Protein AF-A0AAJ1UBQ7-F1 (afdb_monomer_lite)

Structure (mmCIF, N/CA/C/O backbone):
data_AF-A0AAJ1UBQ7-F1
#
_entry.id   AF-A0AAJ1UBQ7-F1
#
loop_
_atom_site.group_PDB
_atom_site.id
_atom_site.type_symbol
_atom_site.label_atom_id
_atom_site.label_alt_id
_atom_site.label_comp_id
_atom_site.label_asym_id
_atom_site.label_entity_id
_atom_site.label_seq_id
_atom_site.pdbx_PDB_ins_code
_atom_site.Cartn_x
_atom_site.Cartn_y
_atom_site.Cartn_z
_atom_site.occupancy
_atom_site.B_iso_or_equiv
_atom_site.auth_seq_id
_atom_site.auth_comp_id
_atom_site.auth_asym_id
_atom_site.auth_atom_id
_atom_site.pdbx_PDB_model_num
ATOM 1 N N . MET A 1 1 ? 0.469 -29.799 -8.362 1.00 60.69 1 MET A N 1
ATOM 2 C CA . MET A 1 1 ? 0.458 -28.709 -7.356 1.00 60.69 1 MET A CA 1
ATOM 3 C C . MET A 1 1 ? -0.965 -28.140 -7.216 1.00 60.69 1 MET A C 1
ATOM 5 O O . MET A 1 1 ? -1.216 -26.995 -7.556 1.00 60.69 1 MET A O 1
ATOM 9 N N . SER A 1 2 ? -1.941 -28.957 -6.795 1.00 77.62 2 SER A N 1
ATOM 10 C CA . SER A 1 2 ? -3.368 -28.568 -6.721 1.00 77.62 2 SER A CA 1
ATOM 11 C C . SER A 1 2 ? -3.777 -28.017 -5.350 1.00 77.62 2 SER A C 1
ATOM 13 O O . SER A 1 2 ? -4.663 -27.173 -5.267 1.00 77.62 2 SER A O 1
ATOM 15 N N . TRP A 1 3 ? -3.102 -28.452 -4.284 1.00 88.81 3 TRP A N 1
ATOM 16 C CA . TRP A 1 3 ? -3.410 -28.074 -2.904 1.00 88.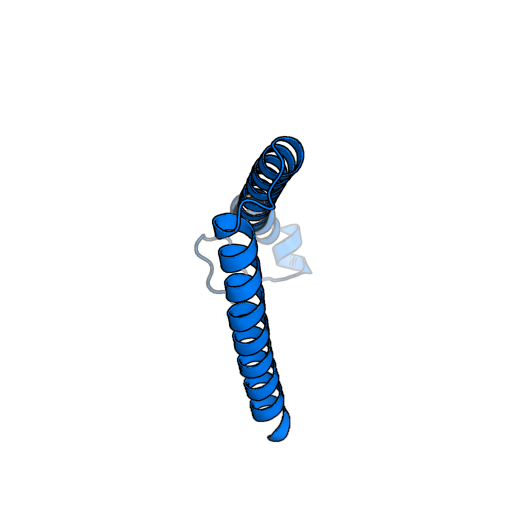81 3 TRP A CA 1
ATOM 17 C C . TRP A 1 3 ? -3.071 -26.608 -2.580 1.00 88.81 3 TRP A C 1
ATOM 19 O O . TRP A 1 3 ? -3.762 -25.990 -1.780 1.00 88.81 3 TRP A O 1
ATOM 29 N N . ALA A 1 4 ? -2.084 -26.019 -3.266 1.00 89.88 4 ALA A N 1
ATOM 30 C CA . ALA A 1 4 ? -1.638 -24.644 -3.029 1.00 89.88 4 ALA A CA 1
ATOM 31 C C . ALA A 1 4 ? -2.766 -23.606 -3.188 1.00 89.88 4 ALA A C 1
ATOM 33 O O . ALA A 1 4 ? -2.880 -22.688 -2.381 1.00 89.88 4 ALA A O 1
ATOM 34 N N . LYS A 1 5 ? -3.641 -23.781 -4.189 1.00 92.06 5 LYS A N 1
ATOM 35 C CA . LYS A 1 5 ? -4.782 -22.880 -4.423 1.00 92.06 5 LYS A CA 1
ATOM 36 C C . LYS A 1 5 ? -5.762 -22.897 -3.247 1.00 92.06 5 LYS A C 1
ATOM 38 O O . LYS A 1 5 ? -6.232 -21.849 -2.818 1.00 92.06 5 LYS A O 1
ATOM 43 N N . TRP A 1 6 ? -6.021 -24.085 -2.705 1.00 93.06 6 TRP A N 1
ATOM 44 C CA . TRP A 1 6 ? -6.906 -24.269 -1.559 1.00 93.06 6 TRP A CA 1
ATOM 45 C C . TRP A 1 6 ? -6.294 -23.723 -0.269 1.00 93.06 6 TRP A C 1
ATOM 47 O O . TRP A 1 6 ? -6.995 -23.078 0.501 1.00 93.06 6 TRP A O 1
ATOM 57 N N . SER A 1 7 ? -4.988 -23.894 -0.059 1.00 93.56 7 SER A N 1
ATOM 58 C CA . SER A 1 7 ? -4.296 -23.316 1.100 1.00 93.56 7 SER A CA 1
ATOM 59 C C . SER A 1 7 ? -4.308 -21.789 1.094 1.00 93.56 7 SER A C 1
ATOM 61 O O . SER A 1 7 ? -4.567 -21.189 2.133 1.00 93.56 7 SER A O 1
ATOM 63 N N . VAL A 1 8 ? -4.090 -21.155 -0.064 1.00 94.62 8 VAL A N 1
ATOM 64 C CA . VAL A 1 8 ? -4.199 -19.691 -0.195 1.00 94.62 8 VAL A CA 1
ATOM 65 C C . VAL A 1 8 ? -5.628 -19.229 0.089 1.00 94.62 8 VAL A C 1
ATOM 67 O O . VAL A 1 8 ? -5.817 -18.273 0.836 1.00 94.62 8 VAL A O 1
ATOM 70 N N . LEU A 1 9 ? -6.633 -19.932 -0.444 1.00 95.69 9 LEU A N 1
ATOM 71 C CA . LEU A 1 9 ? -8.039 -19.602 -0.205 1.00 95.69 9 LEU A CA 1
ATOM 72 C C . LEU A 1 9 ? -8.401 -19.686 1.285 1.00 95.69 9 LEU A C 1
ATOM 74 O O . LEU A 1 9 ? -9.005 -18.761 1.821 1.00 95.69 9 LEU A O 1
ATOM 78 N N . VAL A 1 10 ? -7.998 -20.763 1.964 1.00 96.50 10 VAL A N 1
ATOM 79 C CA . VAL A 1 10 ? -8.225 -20.934 3.408 1.00 96.50 10 VAL A CA 1
ATOM 80 C C . VAL A 1 10 ? -7.512 -19.846 4.207 1.00 96.50 10 VAL A C 1
ATOM 82 O O . VAL A 1 10 ? -8.116 -19.273 5.110 1.00 96.50 10 VAL A O 1
ATOM 85 N N . GLY A 1 11 ? -6.267 -19.511 3.854 1.00 95.50 11 GLY A N 1
ATOM 86 C CA . GLY A 1 11 ? -5.530 -18.419 4.492 1.00 95.50 11 GLY A CA 1
ATOM 87 C C . GLY A 1 11 ? -6.235 -17.069 4.345 1.00 95.50 11 GLY A C 1
ATOM 88 O O . GLY A 1 11 ? -6.336 -16.320 5.312 1.00 95.50 11 GLY A O 1
ATOM 89 N N . PHE A 1 12 ? -6.790 -16.784 3.165 1.00 96.88 12 PHE A N 1
ATOM 90 C CA . PHE A 1 12 ? -7.524 -15.544 2.912 1.00 96.88 12 PHE A CA 1
ATOM 91 C C . PHE A 1 12 ? -8.841 -15.479 3.696 1.00 96.88 12 PHE A C 1
ATOM 93 O O . PHE A 1 12 ? -9.149 -14.455 4.301 1.00 96.88 12 PHE A O 1
ATOM 100 N N . ILE A 1 13 ? -9.594 -16.585 3.749 1.00 97.19 13 ILE A N 1
ATOM 101 C CA . ILE A 1 13 ? -10.820 -16.682 4.556 1.00 97.19 13 ILE A CA 1
ATOM 102 C C . ILE A 1 13 ? -10.495 -16.486 6.039 1.00 97.19 13 ILE A C 1
ATOM 104 O O . ILE A 1 13 ? -11.162 -15.704 6.710 1.00 97.19 13 ILE A O 1
ATOM 108 N N . ALA A 1 14 ? -9.452 -17.147 6.546 1.00 97.06 14 ALA A N 1
ATOM 109 C CA . ALA A 1 14 ? -9.024 -17.000 7.933 1.00 97.06 14 ALA A CA 1
ATOM 110 C C . ALA A 1 14 ? -8.640 -15.549 8.262 1.00 97.06 14 ALA A C 1
ATOM 112 O O . ALA A 1 14 ? -9.064 -15.027 9.290 1.00 97.06 14 ALA A O 1
ATOM 113 N N . LEU A 1 15 ? -7.904 -14.877 7.370 1.00 96.94 15 LEU A N 1
ATOM 114 C CA . LEU A 1 15 ? -7.541 -13.467 7.526 1.00 96.94 15 LEU A CA 1
ATOM 115 C C . LEU A 1 15 ? -8.785 -12.576 7.623 1.00 96.94 15 LEU A C 1
ATOM 117 O O . LEU A 1 15 ? -8.871 -11.758 8.536 1.00 96.94 15 LEU A O 1
ATOM 121 N N . ILE A 1 16 ? -9.766 -12.757 6.733 1.00 97.12 16 ILE A N 1
ATOM 122 C CA . ILE A 1 16 ? -11.017 -11.982 6.758 1.00 97.12 16 ILE A CA 1
ATOM 123 C C . ILE A 1 16 ? -11.777 -12.211 8.067 1.00 97.12 16 ILE A C 1
ATOM 125 O O . ILE A 1 16 ? -12.251 -11.252 8.672 1.00 97.12 16 ILE A O 1
ATOM 129 N N . VAL A 1 17 ? -11.877 -13.463 8.520 1.00 97.06 17 VAL A N 1
ATOM 130 C CA . VAL A 1 17 ? -12.576 -13.812 9.765 1.00 97.06 17 VAL A CA 1
ATOM 131 C C . VAL A 1 17 ? -11.916 -13.145 10.972 1.00 97.06 17 VAL A C 1
ATOM 133 O O . VAL A 1 17 ? -12.611 -12.544 11.788 1.00 97.06 17 VAL A O 1
ATOM 136 N N . VAL A 1 18 ? -10.585 -13.197 11.070 1.00 97.19 18 VAL A N 1
ATOM 137 C CA . VAL A 1 18 ? -9.844 -12.547 12.162 1.00 97.19 18 VAL A CA 1
ATOM 138 C C . VAL A 1 18 ? -10.046 -11.035 12.139 1.00 97.19 18 VAL A C 1
ATOM 140 O O . VAL A 1 18 ? -10.340 -10.456 13.182 1.00 97.19 18 VAL A O 1
ATOM 143 N N . LEU A 1 19 ? -9.943 -10.396 10.968 1.00 95.69 19 LEU A N 1
ATOM 144 C CA . LEU A 1 19 ? -10.184 -8.956 10.843 1.00 95.69 19 LEU A CA 1
ATOM 145 C C . LEU A 1 19 ? -11.611 -8.584 11.255 1.00 95.69 19 LEU A C 1
ATOM 147 O O . LEU A 1 19 ? -11.794 -7.599 11.960 1.00 95.69 19 LEU A O 1
ATOM 151 N N . TYR A 1 20 ? -12.613 -9.371 10.857 1.00 95.44 20 TYR A N 1
ATOM 152 C CA . TYR A 1 20 ? -14.011 -9.107 11.194 1.00 95.44 20 TYR A CA 1
ATOM 153 C C . TYR A 1 20 ? -14.249 -9.098 12.709 1.00 95.44 20 TYR A C 1
ATOM 155 O O . TYR A 1 20 ? -14.815 -8.138 13.232 1.00 95.44 20 TYR A O 1
ATOM 163 N N . TYR A 1 21 ? -13.784 -10.131 13.417 1.00 95.75 21 TYR A N 1
ATOM 164 C CA . TYR A 1 21 ? -13.924 -10.191 14.874 1.00 95.75 21 TYR A CA 1
ATOM 165 C C . TYR A 1 21 ? -13.104 -9.105 15.570 1.00 95.75 21 TYR A C 1
ATOM 167 O O . TYR A 1 21 ? -13.625 -8.412 16.437 1.00 95.75 21 TYR A O 1
ATOM 175 N N . TRP A 1 22 ? -11.859 -8.890 15.139 1.00 95.06 22 TRP A N 1
ATOM 176 C CA . TRP A 1 22 ? -10.989 -7.893 15.755 1.00 95.06 22 TRP A CA 1
ATOM 177 C C . TRP A 1 22 ? -11.523 -6.464 15.604 1.00 95.06 22 TRP A C 1
ATOM 179 O O . TRP A 1 22 ? -11.528 -5.704 16.573 1.00 95.06 22 TRP A O 1
ATOM 189 N N . PHE A 1 23 ? -12.017 -6.092 14.419 1.00 92.69 23 PHE A N 1
ATOM 190 C CA . PHE A 1 23 ? -12.646 -4.785 14.227 1.00 92.69 23 PHE A CA 1
ATOM 191 C C . PHE A 1 23 ? -13.940 -4.648 15.032 1.00 92.69 23 PHE A C 1
ATOM 193 O O . PHE A 1 23 ? -14.194 -3.571 15.564 1.00 92.69 23 PHE A O 1
ATOM 200 N N . GLY A 1 24 ? -14.731 -5.718 15.155 1.00 91.44 24 GLY A N 1
ATOM 201 C CA . GLY A 1 24 ? -15.922 -5.736 16.006 1.00 91.44 24 GLY A CA 1
ATOM 202 C C . GLY A 1 24 ? -15.594 -5.417 17.465 1.00 91.44 24 GLY A C 1
ATOM 203 O O . GLY A 1 24 ? -16.178 -4.493 18.033 1.00 91.44 24 GLY A O 1
ATOM 204 N N . ASP A 1 25 ? -14.603 -6.108 18.029 1.00 90.00 25 ASP A N 1
ATOM 205 C CA . ASP A 1 25 ? -14.147 -5.885 19.405 1.00 90.00 25 ASP A CA 1
ATOM 206 C C . ASP A 1 25 ? -13.613 -4.454 19.592 1.00 90.00 25 ASP A C 1
ATOM 208 O O . ASP A 1 25 ? -13.969 -3.774 20.555 1.00 90.00 25 ASP A O 1
ATOM 212 N N . ALA A 1 26 ? -12.828 -3.948 18.632 1.00 88.12 26 ALA A N 1
ATOM 213 C CA . ALA A 1 2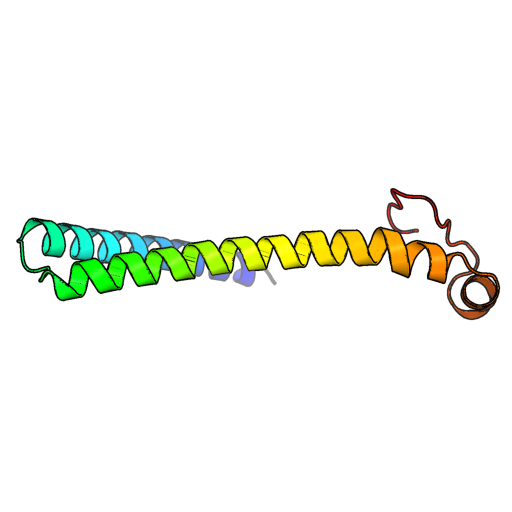6 ? -12.289 -2.588 18.676 1.00 88.12 26 ALA A CA 1
ATOM 214 C C . ALA A 1 26 ? -13.384 -1.503 18.639 1.00 88.12 26 ALA A C 1
ATOM 216 O O . ALA A 1 26 ? -13.268 -0.477 19.316 1.00 88.12 26 ALA A O 1
ATOM 217 N N . ILE A 1 27 ? -14.455 -1.711 17.862 1.00 87.38 27 ILE A N 1
ATOM 218 C CA . ILE A 1 27 ? -15.606 -0.795 17.808 1.00 87.38 27 ILE A CA 1
ATOM 219 C C . ILE A 1 27 ? -16.373 -0.842 19.129 1.00 87.38 27 ILE A C 1
ATOM 221 O O . ILE A 1 27 ? -16.641 0.211 19.708 1.00 87.38 27 ILE A O 1
ATOM 225 N N . GLN A 1 28 ? -16.671 -2.041 19.634 1.00 88.38 28 GLN A N 1
ATOM 226 C CA . GLN A 1 28 ? -17.388 -2.222 20.895 1.00 88.38 28 GLN A CA 1
ATOM 227 C C . GLN A 1 28 ? -16.636 -1.583 22.073 1.00 88.38 28 GLN A C 1
ATOM 229 O O . GLN A 1 28 ? -17.244 -0.925 22.917 1.00 88.38 28 GLN A O 1
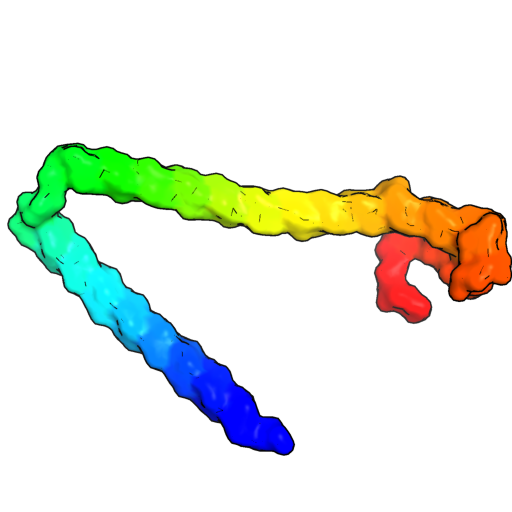ATOM 234 N N . GLU A 1 29 ? -15.311 -1.721 22.114 1.00 86.19 29 GLU A N 1
ATOM 235 C CA . GLU A 1 29 ? -14.453 -1.101 23.128 1.00 86.19 29 GLU A CA 1
ATOM 236 C C . GLU A 1 29 ? -14.431 0.433 23.028 1.00 86.19 29 GLU A C 1
ATOM 238 O O . GLU A 1 29 ? -14.434 1.136 24.046 1.00 86.19 29 GLU A O 1
ATOM 243 N N . SER A 1 30 ? -14.483 0.965 21.804 1.00 83.38 30 SER A N 1
ATOM 244 C CA . SER A 1 30 ? -14.585 2.404 21.564 1.00 83.38 30 SER A CA 1
ATOM 245 C C . SER A 1 30 ? -15.934 2.977 22.012 1.00 83.38 30 SER A C 1
ATOM 247 O O . SER A 1 30 ? -15.962 3.993 22.709 1.00 83.38 30 SER A O 1
ATOM 249 N N . GLU A 1 31 ? -17.049 2.317 21.676 1.00 83.25 31 GLU A N 1
ATOM 250 C CA . GLU A 1 31 ? -18.402 2.742 22.073 1.00 83.25 31 GLU A CA 1
ATOM 251 C C . GLU A 1 31 ? -18.655 2.598 23.579 1.00 83.25 31 GLU A C 1
ATOM 253 O O . GLU A 1 31 ? -19.353 3.421 24.169 1.00 83.25 31 GLU A O 1
ATOM 258 N N . ALA A 1 32 ? -18.026 1.615 24.231 1.00 83.25 32 ALA A N 1
ATOM 259 C CA . ALA A 1 32 ? -18.060 1.452 25.685 1.00 83.25 32 ALA A CA 1
ATOM 260 C C . ALA A 1 32 ? -17.309 2.565 26.451 1.00 83.25 32 ALA A C 1
ATOM 262 O O . ALA A 1 32 ? -17.311 2.575 27.683 1.00 83.25 32 ALA A O 1
ATOM 263 N N . GLY A 1 33 ? -16.660 3.506 25.752 1.00 76.69 33 GLY A N 1
ATOM 264 C CA . GLY A 1 33 ? -15.980 4.654 26.358 1.00 76.69 33 GLY A CA 1
ATOM 265 C C . GLY A 1 33 ? -14.663 4.307 27.057 1.00 76.69 33 GLY A C 1
ATOM 266 O O . GLY A 1 33 ? -14.145 5.120 27.822 1.00 76.69 33 GLY A O 1
ATOM 267 N N . MET A 1 34 ? -14.097 3.123 26.794 1.00 74.88 34 MET A N 1
ATOM 268 C CA . MET A 1 34 ? -12.835 2.672 27.401 1.00 74.88 34 MET A CA 1
ATOM 269 C C . MET A 1 34 ? -11.602 3.361 26.779 1.00 74.88 34 MET A C 1
ATOM 271 O O . MET A 1 34 ? -10.503 3.328 27.338 1.00 74.88 34 MET A O 1
ATOM 275 N N . ASN A 1 35 ? -11.787 4.073 25.662 1.00 75.38 35 ASN A N 1
ATOM 276 C CA . ASN A 1 35 ? -10.740 4.840 24.994 1.00 75.38 35 ASN A CA 1
ATOM 277 C C . ASN A 1 35 ? -10.421 6.154 25.730 1.00 75.38 35 ASN A C 1
ATOM 279 O O . ASN A 1 35 ? -11.115 7.164 25.615 1.00 75.38 35 ASN A O 1
ATOM 283 N N . SER A 1 36 ? -9.304 6.171 26.462 1.00 76.25 36 SER A N 1
ATOM 284 C CA . SER A 1 36 ? -8.766 7.403 27.057 1.00 76.25 36 SER A CA 1
ATOM 285 C C . SER A 1 36 ? -8.291 8.409 25.991 1.00 76.25 36 SER A C 1
ATOM 287 O O . SER A 1 36 ? -7.857 8.027 24.904 1.00 76.25 36 SER A O 1
ATOM 289 N N . LYS A 1 37 ? -8.241 9.709 26.326 1.00 76.62 37 LYS A N 1
ATOM 290 C CA . LYS A 1 37 ? -7.741 10.776 25.425 1.00 76.62 37 LYS A CA 1
ATOM 291 C C . LYS A 1 37 ? -6.324 10.527 24.874 1.00 76.62 37 LYS A C 1
ATOM 293 O O . LYS A 1 37 ? -5.977 11.029 23.811 1.00 76.62 37 LYS A O 1
ATOM 298 N N . ARG A 1 38 ? -5.494 9.757 25.589 1.00 76.56 38 ARG A N 1
ATOM 299 C CA . ARG A 1 38 ? -4.144 9.375 25.140 1.00 76.56 38 ARG A CA 1
ATOM 300 C C . ARG A 1 38 ? -4.183 8.292 24.056 1.00 76.56 38 ARG A C 1
ATOM 302 O O . ARG A 1 38 ? -3.340 8.299 23.164 1.00 76.56 38 ARG A O 1
ATOM 309 N N . ILE A 1 39 ? -5.158 7.388 24.135 1.00 81.75 39 ILE A N 1
ATOM 310 C CA . ILE A 1 39 ? -5.371 6.313 23.160 1.00 81.75 39 ILE A CA 1
ATOM 311 C C . ILE A 1 39 ? -5.882 6.897 21.834 1.00 81.75 39 ILE A C 1
ATOM 313 O O . ILE A 1 39 ? -5.344 6.554 20.788 1.00 81.75 39 ILE A O 1
ATOM 317 N N . ASP A 1 40 ? -6.804 7.866 21.873 1.00 81.75 40 ASP A N 1
ATOM 318 C CA . ASP A 1 40 ? -7.264 8.586 20.670 1.00 81.75 40 ASP A CA 1
ATOM 319 C C . ASP A 1 40 ? -6.103 9.259 19.911 1.00 81.75 40 ASP A C 1
ATOM 321 O O . ASP A 1 40 ? -5.943 9.102 18.699 1.00 81.75 40 ASP A O 1
ATOM 325 N N . GLY A 1 41 ? -5.199 9.925 20.641 1.00 85.88 41 GLY A N 1
ATOM 326 C CA . GLY A 1 41 ? -3.972 10.471 20.057 1.00 85.88 41 GLY A CA 1
ATOM 327 C C . GLY A 1 41 ? -3.106 9.399 19.386 1.00 85.88 41 GLY A C 1
ATOM 328 O O . GLY A 1 41 ? -2.619 9.609 18.275 1.00 85.88 41 GLY A O 1
ATOM 329 N N . SER A 1 42 ? -2.952 8.233 20.020 1.00 88.12 42 SER A N 1
ATOM 330 C CA . SER A 1 42 ? -2.198 7.105 19.459 1.00 88.12 42 SER A CA 1
ATOM 331 C C . SER A 1 42 ? -2.828 6.561 18.175 1.00 88.12 42 SER A C 1
ATOM 333 O O . SER A 1 42 ? -2.099 6.280 17.225 1.00 88.12 42 SER A O 1
ATOM 335 N N . TYR A 1 43 ? -4.158 6.452 18.101 1.00 87.44 43 TYR A N 1
ATOM 336 C CA . TYR A 1 43 ? -4.846 6.002 16.886 1.00 87.44 43 TYR A CA 1
ATOM 337 C C . TYR A 1 43 ? -4.654 6.969 15.720 1.00 87.44 43 TYR A C 1
ATOM 339 O O . TYR A 1 43 ? -4.396 6.540 14.597 1.00 87.44 43 TYR A O 1
ATOM 347 N N . ARG A 1 44 ? -4.697 8.280 15.976 1.00 91.06 44 ARG A N 1
ATOM 348 C CA . ARG A 1 44 ? -4.458 9.302 14.943 1.00 91.06 44 ARG A CA 1
ATOM 349 C C . ARG A 1 44 ? -3.026 9.271 14.414 1.00 91.06 44 ARG A C 1
ATOM 351 O O . ARG A 1 44 ? -2.817 9.396 13.206 1.00 91.06 44 ARG A O 1
ATOM 358 N N . TRP A 1 45 ? -2.049 9.069 15.298 1.00 93.00 45 TRP A N 1
ATOM 359 C CA . TRP A 1 45 ? -0.660 8.857 14.893 1.00 93.00 45 TRP A CA 1
ATOM 360 C C . TRP A 1 45 ? -0.501 7.557 14.104 1.00 93.00 45 TRP A C 1
ATOM 362 O O . TRP A 1 45 ? 0.123 7.573 13.047 1.00 93.00 45 TRP A O 1
ATOM 372 N N . GLY A 1 46 ? -1.121 6.464 14.555 1.00 92.25 46 GLY A N 1
ATOM 373 C CA . GLY A 1 46 ? -1.129 5.183 13.845 1.00 92.25 46 GLY A CA 1
ATOM 374 C C . GLY A 1 46 ? -1.701 5.300 12.433 1.00 92.25 46 GLY A C 1
ATOM 375 O O . GLY A 1 46 ? -1.056 4.878 11.477 1.00 92.25 46 GLY A O 1
ATOM 376 N N . MET A 1 47 ? -2.852 5.959 12.275 1.00 95.12 47 MET A N 1
ATOM 377 C CA . MET A 1 47 ? -3.455 6.186 10.957 1.00 95.12 47 MET A CA 1
ATOM 378 C C . MET A 1 47 ? -2.603 7.086 10.063 1.00 95.12 47 MET A C 1
ATOM 380 O O . MET A 1 47 ? -2.484 6.816 8.871 1.00 95.12 47 MET A O 1
ATOM 384 N N . SER A 1 48 ? -1.966 8.118 10.621 1.00 94.94 48 SER A N 1
ATOM 385 C CA . SER A 1 48 ? -1.038 8.968 9.861 1.00 94.94 48 SER A CA 1
ATOM 386 C C . SER A 1 48 ? 0.144 8.161 9.317 1.00 94.94 48 SER A C 1
ATOM 388 O O . SER A 1 48 ? 0.483 8.282 8.141 1.00 94.94 48 SER A O 1
ATOM 390 N N . TRP A 1 49 ? 0.738 7.298 10.146 1.00 95.44 49 TRP A N 1
ATOM 391 C CA . TRP A 1 49 ? 1.841 6.427 9.733 1.00 95.44 49 TRP A CA 1
ATOM 392 C C . TRP A 1 49 ? 1.411 5.361 8.723 1.00 95.44 49 TRP A C 1
ATOM 394 O O . TRP A 1 49 ? 2.160 5.087 7.787 1.00 95.44 49 TRP A O 1
ATOM 404 N N . PHE A 1 50 ? 0.204 4.809 8.862 1.00 95.69 50 PHE A N 1
ATOM 405 C CA . PHE A 1 50 ? -0.370 3.887 7.883 1.00 95.69 50 PHE A CA 1
ATOM 406 C C . PHE A 1 50 ? -0.519 4.556 6.509 1.00 95.69 50 PHE A C 1
ATOM 408 O O . PHE A 1 50 ? 0.036 4.070 5.526 1.00 95.69 50 PHE A O 1
ATOM 415 N N . ILE A 1 51 ? -1.162 5.726 6.445 1.00 95.06 51 ILE A N 1
ATOM 416 C CA . ILE A 1 51 ? -1.330 6.484 5.194 1.00 95.06 51 ILE A CA 1
ATOM 417 C C . ILE A 1 51 ? 0.028 6.856 4.589 1.00 95.06 51 ILE A C 1
ATOM 419 O O . ILE A 1 51 ? 0.225 6.733 3.382 1.00 95.06 51 ILE A O 1
ATOM 423 N N . PHE A 1 52 ? 0.984 7.284 5.416 1.00 96.25 52 PHE A N 1
ATOM 424 C CA . PHE A 1 52 ? 2.337 7.570 4.948 1.00 96.25 52 PHE A CA 1
ATOM 425 C C . PHE A 1 52 ? 2.990 6.337 4.308 1.00 96.25 52 PHE A C 1
ATOM 427 O O . PHE A 1 52 ? 3.593 6.447 3.241 1.00 96.25 52 PHE A O 1
ATOM 434 N N . SER A 1 53 ? 2.833 5.156 4.915 1.00 97.00 53 SER A N 1
ATOM 435 C CA . SER A 1 53 ? 3.368 3.908 4.364 1.00 97.00 53 SER A CA 1
ATOM 436 C C . SER A 1 53 ? 2.750 3.547 3.007 1.00 97.00 53 SER A C 1
ATOM 438 O O . SER A 1 53 ? 3.486 3.158 2.102 1.00 97.00 53 SER A O 1
ATOM 440 N N . GLU A 1 54 ? 1.447 3.781 2.820 1.00 95.56 54 GLU A N 1
ATOM 441 C CA . GLU A 1 54 ? 0.751 3.589 1.540 1.00 95.56 54 GLU A CA 1
ATOM 442 C C . GLU A 1 54 ? 1.292 4.538 0.460 1.00 95.56 54 GLU A C 1
ATOM 444 O O . GLU A 1 54 ? 1.615 4.119 -0.652 1.00 95.56 54 GLU A O 1
ATOM 449 N N . VAL A 1 55 ? 1.484 5.821 0.790 1.00 97.12 55 VAL A N 1
ATOM 450 C CA . VAL A 1 55 ? 2.076 6.797 -0.142 1.00 97.12 55 VAL A CA 1
ATOM 451 C C . VAL A 1 55 ? 3.483 6.373 -0.561 1.00 97.12 55 VAL A C 1
ATOM 453 O O . VAL A 1 55 ? 3.809 6.437 -1.746 1.00 97.12 55 VAL A O 1
ATOM 456 N N . MET A 1 56 ? 4.308 5.899 0.376 1.00 97.19 56 MET A N 1
ATOM 457 C CA . MET A 1 56 ? 5.659 5.416 0.075 1.00 97.19 56 MET A CA 1
ATOM 458 C C . MET A 1 56 ? 5.652 4.129 -0.758 1.00 97.19 56 MET A C 1
ATOM 460 O O . MET A 1 56 ? 6.485 3.984 -1.654 1.00 97.19 56 MET A O 1
ATOM 464 N N . PHE A 1 57 ? 4.701 3.224 -0.512 1.00 95.88 57 PHE A N 1
ATOM 465 C CA . PHE A 1 57 ? 4.492 2.024 -1.323 1.00 95.88 57 PHE A CA 1
ATOM 466 C C . PHE A 1 57 ? 4.211 2.400 -2.782 1.00 95.88 57 PHE A C 1
ATOM 468 O O . PHE A 1 57 ? 4.934 1.961 -3.677 1.00 95.88 57 PHE A O 1
ATOM 475 N N . PHE A 1 58 ? 3.253 3.295 -3.038 1.00 96.00 58 PHE A N 1
ATOM 476 C CA . PHE A 1 58 ? 2.989 3.786 -4.396 1.00 96.00 58 PHE A CA 1
ATOM 477 C C . PHE A 1 58 ? 4.167 4.571 -4.980 1.00 96.00 58 PHE A C 1
ATOM 479 O O . PHE A 1 58 ? 4.488 4.403 -6.159 1.00 96.00 58 PHE A O 1
ATOM 486 N N . ALA A 1 59 ? 4.851 5.385 -4.173 1.00 96.81 59 ALA A N 1
ATOM 487 C CA . ALA A 1 59 ? 6.036 6.121 -4.604 1.00 96.81 59 ALA A CA 1
ATOM 488 C C . ALA A 1 59 ? 7.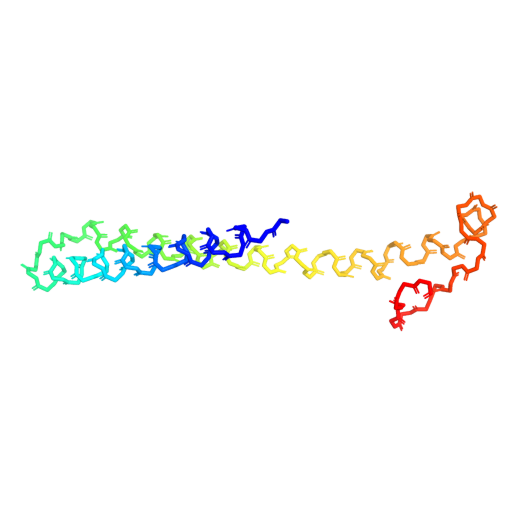150 5.184 -5.091 1.00 96.81 59 ALA A C 1
ATOM 490 O O . ALA A 1 59 ? 7.826 5.514 -6.062 1.00 96.81 59 ALA A O 1
ATOM 491 N N . ALA A 1 60 ? 7.309 3.999 -4.493 1.00 96.62 60 ALA A N 1
ATOM 492 C CA . ALA A 1 60 ? 8.256 2.997 -4.970 1.00 96.62 60 ALA A CA 1
ATOM 493 C C . ALA A 1 60 ? 7.879 2.455 -6.361 1.00 96.62 60 ALA A C 1
ATOM 495 O O . ALA A 1 60 ? 8.755 2.344 -7.217 1.00 96.62 60 ALA A O 1
ATOM 496 N N . PHE A 1 61 ? 6.596 2.188 -6.639 1.00 94.00 61 PHE A N 1
ATOM 497 C CA . PHE A 1 61 ? 6.157 1.756 -7.977 1.00 94.00 61 PHE A CA 1
ATOM 498 C C . PHE A 1 61 ? 6.310 2.853 -9.029 1.00 94.00 61 PHE A C 1
ATOM 500 O O . PHE A 1 61 ? 6.806 2.585 -10.123 1.00 94.00 61 PHE A O 1
ATOM 507 N N . PHE A 1 62 ? 5.931 4.094 -8.714 1.00 94.38 62 PHE A N 1
ATOM 508 C CA . PHE A 1 62 ? 6.133 5.217 -9.632 1.00 94.38 62 PHE A CA 1
ATOM 509 C C . PHE A 1 62 ? 7.615 5.543 -9.823 1.00 94.38 62 PHE A C 1
ATOM 511 O O . PHE A 1 62 ? 8.030 5.857 -10.936 1.00 94.38 62 PHE A O 1
ATOM 518 N N . GLY A 1 63 ? 8.421 5.416 -8.769 1.00 94.94 63 GLY A N 1
ATOM 519 C CA . GLY A 1 63 ? 9.874 5.541 -8.825 1.00 94.94 63 GLY A CA 1
ATOM 520 C C . GLY A 1 63 ? 10.501 4.467 -9.709 1.00 94.94 63 GLY A C 1
ATOM 521 O O . GLY A 1 63 ? 11.314 4.793 -10.569 1.00 94.94 63 GLY A O 1
ATOM 522 N N . ALA A 1 64 ? 10.067 3.211 -9.576 1.00 93.75 64 ALA A N 1
ATOM 523 C CA . ALA A 1 64 ? 10.486 2.121 -10.452 1.00 93.75 64 ALA A CA 1
ATOM 524 C C . ALA A 1 64 ? 10.078 2.382 -11.910 1.00 93.75 64 ALA A C 1
ATOM 526 O O . ALA A 1 64 ? 10.905 2.255 -12.808 1.00 93.75 64 ALA A O 1
ATOM 527 N N . LEU A 1 65 ? 8.839 2.824 -12.156 1.00 91.81 65 LEU A N 1
ATOM 528 C CA . LEU A 1 65 ? 8.367 3.185 -13.496 1.00 91.81 65 LEU A CA 1
ATOM 529 C C . LEU A 1 65 ? 9.193 4.323 -14.109 1.00 91.81 65 LEU A C 1
ATOM 531 O O . LEU A 1 65 ? 9.584 4.249 -15.275 1.00 91.81 65 LEU A O 1
ATOM 535 N N . TRP A 1 66 ? 9.465 5.374 -13.332 1.00 91.94 66 TRP A N 1
ATOM 536 C CA . TRP A 1 66 ? 10.305 6.485 -13.763 1.00 91.94 66 TRP A CA 1
ATOM 537 C C . TRP A 1 66 ? 11.716 5.998 -14.089 1.00 91.94 66 TRP A C 1
ATOM 539 O O . TRP A 1 66 ? 12.185 6.257 -15.190 1.00 91.94 66 TRP A O 1
ATOM 549 N N . TYR A 1 67 ? 12.342 5.229 -13.195 1.00 91.19 67 TYR A N 1
ATOM 550 C CA . TYR A 1 67 ? 13.693 4.693 -13.368 1.00 91.19 67 TYR A CA 1
ATOM 551 C C . TYR A 1 67 ? 13.814 3.847 -14.640 1.00 91.19 67 TYR A C 1
ATOM 553 O O . TYR A 1 67 ? 14.702 4.082 -15.463 1.00 91.19 67 TYR A O 1
ATOM 561 N N . VAL A 1 68 ? 12.871 2.922 -14.848 1.00 88.69 68 VAL A N 1
ATOM 562 C CA . VAL A 1 68 ? 12.820 2.084 -16.053 1.00 88.69 68 VAL A CA 1
ATOM 563 C C . VAL A 1 68 ? 12.718 2.954 -17.306 1.00 88.69 68 VAL A C 1
ATOM 565 O O . VAL A 1 68 ? 13.427 2.716 -18.284 1.00 88.69 68 VAL A O 1
ATOM 568 N N . ARG A 1 69 ? 11.875 3.990 -17.289 1.00 87.06 69 ARG A N 1
ATOM 569 C CA . ARG A 1 69 ? 11.615 4.834 -18.462 1.00 87.06 69 ARG A CA 1
ATOM 570 C C . ARG A 1 69 ? 12.739 5.820 -18.777 1.00 87.06 69 ARG A C 1
ATOM 572 O O . ARG A 1 69 ? 13.063 5.999 -19.946 1.00 87.06 69 ARG A O 1
ATOM 579 N N . THR A 1 70 ? 13.278 6.512 -17.779 1.00 87.88 70 THR A N 1
ATOM 580 C CA . THR A 1 70 ? 14.194 7.644 -17.994 1.00 87.88 70 THR A CA 1
ATOM 581 C C . THR A 1 70 ? 15.658 7.245 -17.965 1.00 87.88 70 THR A C 1
ATOM 583 O O . THR A 1 70 ? 16.461 7.899 -18.621 1.00 87.88 70 THR A O 1
ATOM 586 N N . ILE A 1 71 ? 16.004 6.185 -17.233 1.00 87.44 71 ILE A N 1
ATOM 587 C CA . ILE A 1 71 ? 17.392 5.758 -17.044 1.00 87.44 71 ILE A CA 1
ATOM 588 C C . ILE A 1 71 ? 17.631 4.442 -17.778 1.00 87.44 71 ILE A C 1
ATOM 590 O O . ILE A 1 71 ? 18.465 4.378 -18.678 1.00 87.44 71 ILE A O 1
ATOM 594 N N . THR A 1 72 ? 16.871 3.397 -17.444 1.00 85.62 72 THR A N 1
ATOM 595 C CA . THR A 1 72 ? 17.126 2.051 -17.976 1.00 85.62 72 THR A CA 1
ATOM 596 C C . THR A 1 72 ? 16.847 1.951 -19.477 1.00 85.62 72 THR A C 1
ATOM 598 O O . THR A 1 72 ? 17.659 1.383 -20.201 1.00 85.62 72 THR A O 1
ATOM 601 N N . THR A 1 73 ? 15.742 2.522 -19.974 1.00 83.94 73 THR A N 1
ATOM 602 C CA . THR A 1 73 ? 15.366 2.417 -21.400 1.00 83.94 73 THR A CA 1
ATOM 603 C C . THR A 1 73 ? 16.418 3.046 -22.331 1.00 83.94 73 THR A C 1
ATOM 605 O O . THR A 1 73 ? 16.816 2.374 -23.283 1.00 83.94 73 THR A O 1
ATOM 608 N N . PRO A 1 74 ? 16.932 4.270 -22.079 1.00 82.88 74 PRO A N 1
ATOM 609 C CA . PRO A 1 74 ? 18.027 4.823 -22.879 1.00 82.88 74 PRO A CA 1
ATOM 610 C C . PRO A 1 74 ? 19.343 4.048 -22.751 1.00 82.88 74 PRO A C 1
ATOM 612 O O . PRO A 1 74 ? 20.007 3.843 -23.761 1.00 82.88 74 PRO A O 1
ATOM 615 N N . TRP A 1 75 ? 19.715 3.584 -21.550 1.00 83.38 75 TRP A N 1
ATOM 616 C CA . TRP A 1 75 ? 20.957 2.821 -21.350 1.00 83.38 75 TRP A CA 1
ATOM 617 C C . TRP A 1 75 ? 20.975 1.507 -22.127 1.00 83.38 75 TRP A C 1
ATOM 619 O O . TRP A 1 75 ? 21.981 1.183 -22.748 1.00 83.38 75 TRP A O 1
ATOM 629 N N . LEU A 1 76 ? 19.856 0.779 -22.161 1.00 76.94 76 LEU A N 1
ATOM 630 C CA . LEU A 1 76 ? 19.743 -0.433 -22.979 1.00 76.94 76 LEU A CA 1
ATOM 631 C C . LEU A 1 76 ? 19.717 -0.138 -24.490 1.00 76.94 76 LEU A C 1
ATOM 633 O O . LEU A 1 76 ? 19.969 -1.034 -25.291 1.00 76.94 76 LEU A O 1
ATOM 637 N N . GLY A 1 77 ? 19.395 1.092 -24.893 1.00 75.25 77 GLY A N 1
ATOM 638 C CA . GLY A 1 77 ? 19.410 1.527 -26.290 1.00 75.25 77 GLY A CA 1
ATOM 639 C C . GLY A 1 77 ? 20.781 1.960 -26.811 1.00 75.25 77 GLY A C 1
ATOM 640 O O . GLY A 1 77 ? 20.917 2.152 -28.019 1.00 75.25 77 GLY A O 1
ATOM 641 N N . ASP A 1 78 ? 21.769 2.131 -25.931 1.00 79.62 78 ASP A N 1
ATOM 642 C CA . ASP A 1 78 ? 23.103 2.611 -26.293 1.00 79.62 78 ASP A CA 1
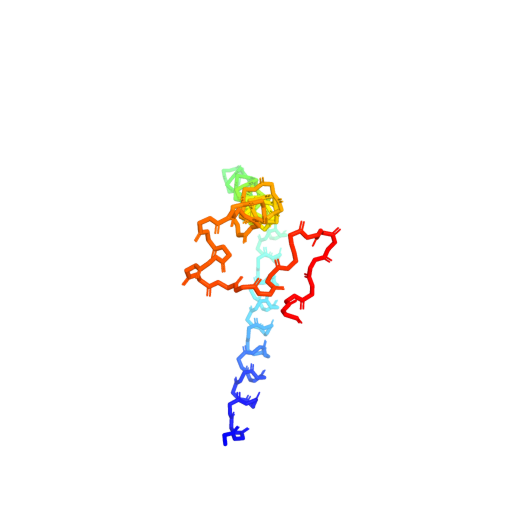ATOM 643 C C . ASP A 1 78 ? 23.924 1.550 -27.049 1.00 79.62 78 ASP A C 1
ATOM 645 O O . ASP A 1 78 ? 23.680 0.346 -26.924 1.00 79.62 78 ASP A O 1
ATOM 649 N N . MET A 1 79 ? 24.908 1.986 -27.844 1.00 67.12 79 MET A N 1
ATOM 650 C CA . MET A 1 79 ? 25.689 1.104 -28.725 1.00 67.12 79 MET A CA 1
ATOM 651 C C . MET A 1 79 ? 26.424 -0.001 -27.958 1.00 67.12 79 MET A C 1
ATOM 653 O O . MET A 1 79 ? 26.381 -1.154 -28.386 1.00 67.12 79 MET A O 1
ATOM 657 N N . ASP A 1 80 ? 27.038 0.317 -26.817 1.00 73.94 80 ASP A N 1
ATOM 658 C CA . ASP A 1 80 ? 27.776 -0.672 -26.017 1.00 73.94 80 ASP A CA 1
ATOM 659 C C . ASP A 1 80 ? 26.850 -1.760 -25.447 1.00 73.94 80 ASP A C 1
ATOM 661 O O . ASP A 1 80 ? 27.166 -2.952 -25.495 1.00 73.94 80 ASP A O 1
ATOM 665 N N . HIS A 1 81 ? 25.664 -1.378 -24.967 1.00 72.94 81 HIS A N 1
ATOM 666 C CA . HIS A 1 81 ? 24.709 -2.311 -24.362 1.00 72.94 81 HIS A CA 1
ATOM 667 C C . HIS A 1 81 ? 23.942 -3.117 -25.418 1.00 72.94 81 HIS A C 1
ATOM 669 O O . HIS A 1 81 ? 23.687 -4.307 -25.213 1.00 72.94 81 HIS A O 1
ATOM 675 N N . ARG A 1 82 ? 23.642 -2.524 -26.580 1.00 66.88 82 ARG A N 1
ATOM 676 C CA . ARG A 1 82 ? 23.075 -3.253 -27.723 1.00 66.88 82 ARG A CA 1
ATOM 677 C C . ARG A 1 82 ? 24.025 -4.330 -28.236 1.00 66.88 82 ARG A C 1
ATOM 679 O O . ARG A 1 82 ? 23.588 -5.441 -28.506 1.00 66.88 82 ARG A O 1
ATOM 686 N N . LEU A 1 83 ? 25.320 -4.043 -28.342 1.00 66.94 83 LEU A N 1
ATOM 687 C CA . LEU A 1 83 ? 26.286 -5.005 -28.883 1.00 66.94 83 LEU A CA 1
ATOM 688 C C . LEU A 1 83 ? 26.622 -6.144 -27.907 1.00 66.94 83 LEU A C 1
ATOM 690 O O . LEU A 1 83 ? 26.916 -7.248 -28.363 1.00 66.94 83 LEU A O 1
ATOM 694 N N . MET A 1 84 ? 26.585 -5.900 -26.591 1.00 68.56 84 MET A N 1
ATOM 695 C CA . MET A 1 84 ? 27.015 -6.884 -25.584 1.00 68.56 84 MET A CA 1
ATOM 696 C C . MET A 1 84 ? 25.883 -7.605 -24.841 1.00 68.56 84 MET A C 1
ATOM 698 O O . MET A 1 84 ? 26.079 -8.750 -24.437 1.00 68.56 84 MET A O 1
ATOM 702 N N . LEU A 1 85 ? 24.726 -6.969 -24.626 1.00 77.44 85 LEU A N 1
ATOM 703 C CA . LEU A 1 85 ? 23.642 -7.535 -23.809 1.00 77.44 85 LEU A CA 1
ATOM 704 C C . LEU A 1 85 ? 22.441 -7.958 -24.651 1.00 77.44 85 LEU A C 1
ATOM 706 O O . LEU A 1 85 ? 21.999 -9.100 -24.538 1.00 77.44 85 LEU A O 1
ATOM 710 N N . TRP A 1 86 ? 21.893 -7.049 -25.468 1.00 71.62 86 TRP A N 1
ATOM 711 C CA . TRP A 1 86 ? 20.655 -7.320 -26.207 1.00 71.62 86 TRP A CA 1
ATOM 712 C C . TRP A 1 86 ? 20.574 -6.559 -27.547 1.00 71.62 86 TRP A C 1
ATOM 714 O O . TRP A 1 86 ? 20.129 -5.408 -27.579 1.00 71.62 86 TRP A O 1
ATOM 724 N N . PRO A 1 87 ? 20.950 -7.200 -28.671 1.00 71.75 87 PRO A N 1
ATOM 725 C CA . PRO A 1 87 ? 21.072 -6.538 -29.978 1.00 71.75 87 PRO A CA 1
ATOM 726 C C . PRO A 1 87 ? 19.776 -5.946 -30.540 1.00 71.75 87 PRO A C 1
ATOM 728 O O . PRO A 1 87 ? 19.795 -4.852 -31.103 1.00 71.75 87 PRO A O 1
ATOM 731 N N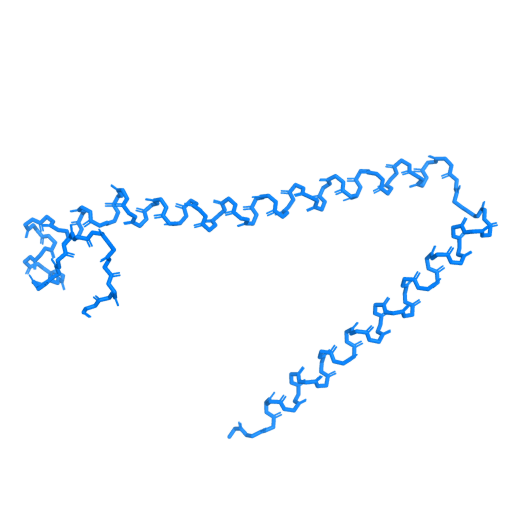 . ASP A 1 88 ? 18.646 -6.632 -30.351 1.00 72.62 88 ASP A N 1
ATOM 732 C CA . ASP A 1 88 ? 17.355 -6.248 -30.943 1.00 72.62 88 ASP A CA 1
ATOM 733 C C . ASP A 1 88 ? 16.511 -5.311 -30.061 1.00 72.62 88 ASP A C 1
ATOM 735 O O . ASP A 1 88 ? 15.377 -4.974 -30.410 1.00 72.62 88 ASP A O 1
ATOM 739 N N . PHE A 1 89 ? 17.031 -4.865 -28.911 1.00 77.12 89 PHE A N 1
ATOM 740 C CA . PHE A 1 89 ? 16.255 -4.058 -27.971 1.00 77.12 89 PHE A CA 1
ATOM 741 C C . PHE A 1 89 ? 15.880 -2.690 -28.562 1.00 77.12 89 PHE A C 1
ATOM 743 O O . PHE A 1 89 ? 16.736 -1.841 -28.832 1.00 77.12 89 PHE A O 1
ATOM 750 N N . GLN A 1 90 ? 14.580 -2.439 -28.729 1.00 72.50 90 GLN A N 1
ATOM 751 C CA . GLN A 1 90 ? 14.052 -1.141 -29.146 1.00 72.50 90 GLN A CA 1
ATOM 752 C C . GLN A 1 90 ? 13.822 -0.253 -27.920 1.00 72.50 90 GLN A C 1
ATOM 754 O O . GLN A 1 90 ? 12.887 -0.469 -27.148 1.00 72.50 90 GLN A O 1
ATOM 759 N N . ALA A 1 91 ? 14.646 0.785 -27.767 1.00 75.44 91 ALA A N 1
ATOM 760 C CA . ALA A 1 91 ? 14.529 1.788 -26.707 1.00 75.44 91 ALA A CA 1
ATOM 761 C C . ALA A 1 91 ? 13.381 2.786 -26.970 1.00 75.44 91 ALA A C 1
ATOM 763 O O . ALA A 1 91 ? 13.566 4.001 -26.988 1.00 75.44 91 ALA A O 1
ATOM 764 N N . VAL A 1 92 ? 12.181 2.260 -27.206 1.00 77.62 92 VAL A N 1
ATOM 765 C CA . VAL A 1 92 ? 10.933 3.004 -27.395 1.00 77.62 92 VAL A CA 1
ATOM 766 C C . VAL A 1 92 ? 10.026 2.728 -26.208 1.00 77.62 92 VAL A C 1
ATOM 768 O O . VAL A 1 92 ? 9.875 1.588 -25.791 1.00 77.62 92 VAL A O 1
ATOM 771 N N . TRP A 1 93 ? 9.402 3.773 -25.668 1.00 73.56 93 TRP A N 1
ATOM 772 C CA . TRP A 1 93 ? 8.387 3.637 -24.627 1.00 73.56 93 TRP A CA 1
ATOM 773 C C . TRP A 1 93 ? 6.982 3.858 -25.208 1.00 73.56 93 TRP A C 1
ATOM 775 O O . TRP A 1 93 ? 6.782 4.877 -25.876 1.00 73.56 93 TRP A O 1
ATOM 785 N N . PRO A 1 94 ? 5.984 3.009 -24.893 1.00 77.44 94 PRO A N 1
ATOM 786 C CA . PRO A 1 94 ? 6.070 1.801 -24.065 1.00 77.44 94 PRO A CA 1
ATOM 787 C C . PRO A 1 94 ? 6.737 0.626 -24.803 1.00 77.44 94 PRO A C 1
ATOM 789 O O . PRO A 1 94 ? 6.469 0.402 -25.979 1.00 77.44 94 PRO A O 1
ATOM 792 N N . ASN A 1 95 ? 7.585 -0.127 -24.095 1.00 68.94 95 ASN A N 1
ATOM 793 C CA . ASN A 1 95 ? 8.194 -1.372 -24.570 1.00 68.94 95 ASN A CA 1
ATOM 794 C C . ASN A 1 95 ? 7.449 -2.546 -23.904 1.00 68.94 95 ASN A C 1
ATOM 796 O O . ASN A 1 95 ? 7.261 -2.528 -22.686 1.00 68.94 95 ASN A O 1
ATOM 800 N N . PHE A 1 96 ? 6.991 -3.533 -24.675 1.00 69.25 96 PHE A N 1
ATOM 801 C CA . PHE A 1 96 ? 6.173 -4.647 -24.167 1.00 69.25 96 PHE A CA 1
ATOM 802 C C . PHE A 1 96 ? 7.008 -5.845 -23.674 1.00 69.25 96 PHE A C 1
ATOM 804 O O . PHE A 1 96 ? 6.479 -6.943 -23.505 1.00 69.25 96 PHE A O 1
ATOM 811 N N . GLY A 1 97 ? 8.294 -5.627 -23.389 1.00 65.06 97 GLY A N 1
ATOM 812 C CA . GLY A 1 97 ? 9.285 -6.698 -23.416 1.00 65.06 97 GLY A CA 1
ATOM 813 C C . GLY A 1 97 ? 9.754 -6.914 -24.860 1.00 65.06 97 GLY A C 1
ATOM 814 O O . GLY A 1 97 ? 9.431 -6.080 -25.707 1.00 65.06 97 GLY A O 1
ATOM 815 N N . PRO A 1 98 ? 10.533 -7.972 -25.150 1.00 50.28 98 PRO A N 1
ATOM 816 C CA . PRO A 1 98 ? 10.901 -8.280 -26.533 1.00 50.28 98 PRO A CA 1
ATOM 817 C C . PRO A 1 98 ? 9.697 -8.230 -27.487 1.00 50.28 98 PRO A C 1
ATOM 819 O O . PRO A 1 98 ? 8.594 -8.662 -27.075 1.00 50.28 98 PRO A O 1
#

Radius of gyration: 24.19 Å; chains: 1; bounding box: 46×40×58 Å

Sequence (98 aa):
MSWAKWSVLVGFIALIVVLYYWFGDAIQESEAGMNSKRIDGSYRWGMSWFIFSEVMFFAAFFGALWYVRTITTPWLGDMDHRLMLWPDFQAVWPNFGP

Foldseek 3Di:
DPCVVVVVVVVVVVVVVVVVVVVVVVVVCVVVVVQDPVNVVVVVVVVVVVVVVVVVVVVVVVVVVCCCLPPVLVVCVDPVNCVPPNVPRDSDPPDPDD

pLDDT: mean 85.75, std 10.46, range [50.28, 97.19]

Secondary structure (DSSP, 8-state):
--HHHHHHHHHHHHHHHHHHHHHHHHHHHHHTT---HHHHHHHHHHHHHHHHHHHHHHHHHHHHHHHIIIIIHHHHHSHHHHHHT-TT----SS----